Protein AF-A0A819FYV3-F1 (afdb_monomer_lite)

Structure (mmCIF, N/CA/C/O backbone):
data_AF-A0A819FYV3-F1
#
_entry.id   AF-A0A819FYV3-F1
#
loop_
_atom_site.group_PDB
_atom_site.id
_atom_site.type_symbol
_atom_site.label_atom_id
_atom_site.label_alt_id
_atom_site.lab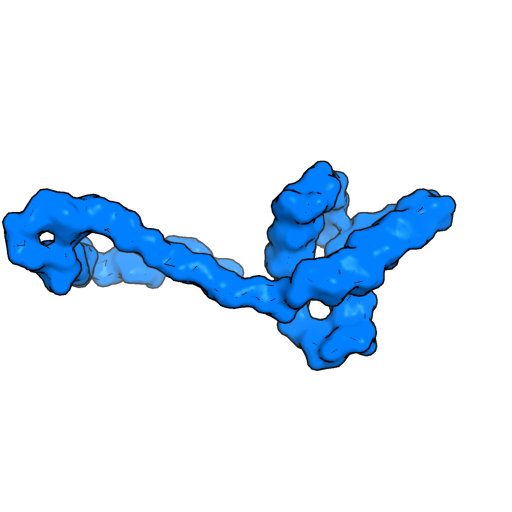el_comp_id
_atom_site.label_asym_id
_atom_site.label_entity_id
_atom_site.label_seq_id
_atom_site.pdbx_PDB_ins_code
_atom_site.Cartn_x
_atom_site.Cartn_y
_atom_site.Cartn_z
_atom_site.occupancy
_atom_site.B_iso_or_equiv
_atom_site.auth_seq_id
_atom_site.auth_comp_id
_atom_site.auth_asym_id
_atom_site.auth_atom_id
_atom_site.pdbx_PDB_model_num
ATOM 1 N N . MET A 1 1 ? 8.493 0.499 13.033 1.00 36.81 1 MET A N 1
ATOM 2 C CA . MET A 1 1 ? 8.774 -0.235 14.292 1.00 36.81 1 MET A CA 1
ATOM 3 C C . MET A 1 1 ? 8.579 0.771 15.420 1.00 36.81 1 MET A C 1
ATOM 5 O O . MET A 1 1 ? 9.082 1.866 15.264 1.00 36.81 1 MET A O 1
ATOM 9 N N . ASN A 1 2 ? 7.780 0.602 16.473 1.00 31.72 2 ASN A N 1
ATOM 10 C CA . ASN A 1 2 ? 7.222 -0.575 17.134 1.00 31.72 2 ASN A CA 1
ATOM 11 C C . ASN A 1 2 ? 5.707 -0.419 17.352 1.00 31.72 2 ASN A C 1
ATOM 13 O O . ASN A 1 2 ? 5.247 0.562 17.931 1.00 31.72 2 ASN A O 1
ATOM 17 N N . LYS A 1 3 ? 4.944 -1.424 16.912 1.00 46.03 3 LYS A N 1
ATOM 18 C CA . LYS A 1 3 ? 3.612 -1.730 17.450 1.00 46.03 3 LYS A CA 1
ATOM 19 C C . LYS A 1 3 ? 3.839 -2.399 18.821 1.00 46.03 3 LYS A C 1
ATOM 21 O O . LYS A 1 3 ? 4.838 -3.092 18.956 1.00 46.03 3 LYS A O 1
ATOM 26 N N . TYR A 1 4 ? 2.940 -2.195 19.789 1.00 44.56 4 TYR A N 1
ATOM 27 C CA . TYR A 1 4 ? 2.910 -2.822 21.135 1.00 44.56 4 TYR A CA 1
ATOM 28 C C . TYR A 1 4 ? 3.597 -2.118 22.321 1.00 44.56 4 TYR A C 1
ATOM 30 O O . TYR A 1 4 ? 4.164 -2.792 23.170 1.00 44.56 4 TYR A O 1
ATOM 38 N N . ASN A 1 5 ? 3.494 -0.790 22.479 1.00 44.34 5 ASN A N 1
ATOM 39 C CA . ASN A 1 5 ? 3.922 -0.184 23.754 1.00 44.34 5 ASN A CA 1
ATOM 40 C C . ASN A 1 5 ? 3.076 1.005 24.245 1.00 44.34 5 ASN A C 1
ATOM 42 O O . ASN A 1 5 ? 3.616 2.055 24.581 1.00 44.34 5 ASN A O 1
ATOM 46 N N . LYS A 1 6 ? 1.737 0.885 24.265 1.00 49.78 6 LYS A N 1
ATOM 47 C CA . LYS A 1 6 ? 0.870 1.962 24.803 1.00 49.78 6 LYS A CA 1
ATOM 48 C C . LYS A 1 6 ? -0.067 1.565 25.949 1.00 49.78 6 LYS A C 1
ATOM 50 O O . LYS A 1 6 ? -0.858 2.392 26.385 1.00 49.78 6 LYS A O 1
ATOM 55 N N . TYR A 1 7 ? 0.061 0.356 26.494 1.00 49.31 7 TYR A N 1
ATOM 56 C CA . TYR A 1 7 ? -0.610 -0.031 27.742 1.00 49.31 7 TYR A CA 1
ATOM 57 C C . TYR A 1 7 ? 0.410 -0.125 28.875 1.00 49.31 7 TYR A C 1
ATOM 59 O O . TYR A 1 7 ? 0.592 -1.161 29.503 1.00 49.31 7 TYR A O 1
ATOM 67 N N . THR A 1 8 ? 1.122 0.970 29.125 1.00 52.34 8 THR A N 1
ATOM 68 C CA . THR A 1 8 ? 1.877 1.110 30.366 1.00 52.34 8 THR A CA 1
ATOM 69 C C . THR A 1 8 ? 0.865 1.266 31.505 1.00 52.34 8 THR A C 1
ATOM 71 O O . THR A 1 8 ? 0.150 2.264 31.567 1.00 52.34 8 THR A O 1
ATOM 74 N N . SER A 1 9 ? 0.810 0.264 32.392 1.00 60.53 9 SER A N 1
ATOM 75 C CA . SER A 1 9 ? -0.004 0.119 33.621 1.00 60.53 9 SER A CA 1
ATOM 76 C C . SER A 1 9 ? -1.509 -0.177 33.445 1.00 60.53 9 SER A C 1
ATOM 78 O O . SER A 1 9 ? -2.276 0.664 32.982 1.00 60.53 9 SER A O 1
ATOM 80 N N . GLY A 1 10 ? -1.957 -1.361 33.898 1.00 70.44 10 GLY A N 1
ATOM 81 C CA . GLY A 1 10 ? -3.364 -1.806 33.856 1.00 70.44 10 GLY A CA 1
ATOM 82 C C . GLY A 1 10 ? -4.354 -0.838 34.520 1.00 70.44 10 GLY A C 1
ATOM 83 O O . GLY A 1 10 ? -5.491 -0.713 34.078 1.00 70.44 10 GLY A O 1
ATOM 84 N N . HIS A 1 11 ? -3.889 -0.045 35.488 1.00 78.25 11 HIS A N 1
ATOM 85 C CA . HIS A 1 11 ? -4.665 1.037 36.092 1.00 78.25 11 HIS A CA 1
ATOM 86 C C . HIS A 1 11 ? -5.142 2.087 35.070 1.00 78.25 11 HIS A C 1
ATOM 88 O O . HIS A 1 11 ? -6.291 2.521 35.117 1.00 78.25 11 HIS A O 1
ATOM 94 N N . LYS A 1 12 ? -4.300 2.472 34.098 1.00 77.69 12 LYS A N 1
ATOM 95 C CA . LYS A 1 12 ? -4.690 3.432 33.050 1.00 77.69 12 LYS A CA 1
ATOM 96 C C . LYS A 1 12 ? -5.719 2.844 32.091 1.00 77.69 12 LYS A C 1
ATOM 98 O O . LYS A 1 12 ? -6.574 3.581 31.613 1.00 77.69 12 LYS A O 1
ATOM 103 N N . LEU A 1 13 ? -5.648 1.538 31.833 1.00 79.19 13 LEU A N 1
ATOM 104 C CA . LEU A 1 13 ? -6.613 0.842 30.985 1.00 79.19 13 LEU A CA 1
ATOM 105 C C . LEU A 1 13 ? -7.994 0.794 31.647 1.00 79.19 13 LEU A C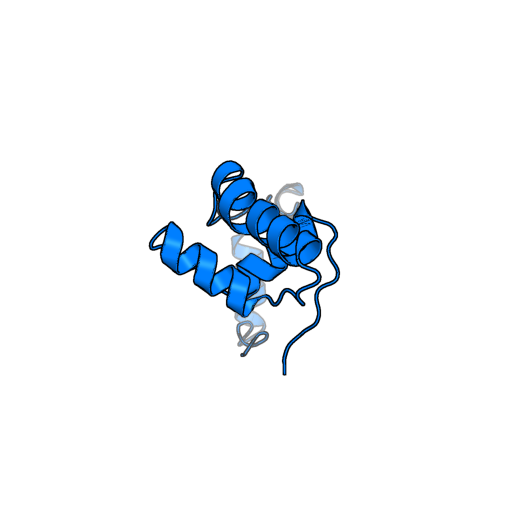 1
ATOM 107 O O . LEU A 1 13 ? -8.973 1.155 31.004 1.00 79.19 13 LEU A O 1
ATOM 111 N N . ILE A 1 14 ? -8.058 0.436 32.934 1.00 83.31 14 ILE A N 1
ATOM 112 C CA . ILE A 1 14 ? -9.312 0.418 33.705 1.00 83.31 14 ILE A CA 1
ATOM 113 C C . ILE A 1 14 ? -9.897 1.829 33.800 1.00 83.31 14 ILE A C 1
ATOM 115 O O . ILE A 1 14 ? -11.077 2.022 33.530 1.00 83.31 14 ILE A O 1
ATOM 119 N N . LYS A 1 15 ? -9.069 2.837 34.106 1.00 83.38 15 LYS A N 1
ATOM 120 C CA . LYS A 1 15 ? -9.510 4.237 34.177 1.00 83.38 15 LYS A CA 1
ATOM 121 C C . LYS A 1 15 ? -10.032 4.752 32.832 1.00 83.38 15 LYS A C 1
ATOM 123 O O . LYS A 1 15 ? -11.043 5.444 32.797 1.00 83.38 15 LYS A O 1
ATOM 128 N N . TYR A 1 16 ? -9.360 4.410 31.733 1.00 81.62 16 TYR A N 1
ATOM 129 C CA . TYR A 1 16 ? -9.812 4.753 30.386 1.00 81.62 16 TYR A CA 1
ATOM 130 C C . TYR A 1 16 ? -11.138 4.068 30.050 1.00 81.62 16 TYR A C 1
ATOM 132 O O . TYR A 1 16 ? -12.065 4.743 29.620 1.00 81.62 16 TYR A O 1
ATOM 140 N N . TRP A 1 17 ? -11.255 2.764 30.299 1.00 83.06 17 TRP A N 1
ATOM 141 C CA . TRP A 1 17 ? -12.490 2.018 30.064 1.00 83.06 17 TRP A CA 1
ATOM 142 C C . TRP A 1 17 ? -13.660 2.592 30.875 1.00 83.06 17 TRP A C 1
ATOM 144 O O . TRP A 1 17 ? -14.687 2.930 30.299 1.00 83.06 17 TRP A O 1
ATOM 154 N N . TYR A 1 18 ? -13.458 2.829 32.175 1.00 84.69 18 TYR A N 1
ATOM 155 C CA . TYR A 1 18 ? -14.472 3.420 33.051 1.00 84.69 18 TYR A CA 1
ATOM 156 C C . TYR A 1 18 ? -14.886 4.825 32.595 1.00 84.69 18 TYR A C 1
ATOM 158 O O . TYR A 1 18 ? -16.056 5.169 32.651 1.00 84.69 18 TYR A O 1
ATOM 166 N N . SER A 1 19 ? -13.952 5.633 32.078 1.00 83.44 19 SER A N 1
ATOM 167 C CA . SER A 1 19 ? -14.272 6.970 31.548 1.00 83.44 19 SER A CA 1
ATOM 168 C C . SER A 1 19 ? -15.156 6.961 30.297 1.00 83.44 19 SER A C 1
ATOM 170 O O . SER A 1 19 ? -15.704 7.999 29.940 1.00 83.44 19 SER A O 1
ATOM 172 N N . GLN A 1 20 ? -15.239 5.831 29.591 1.00 79.81 20 GLN A N 1
ATOM 173 C CA . GLN A 1 20 ? -16.093 5.667 28.414 1.00 79.81 20 GLN A CA 1
ATOM 174 C C . GLN A 1 20 ? -17.449 5.037 28.757 1.00 79.81 20 GLN A C 1
ATOM 176 O O . GLN A 1 20 ? -18.309 4.997 27.883 1.00 79.81 20 GLN A O 1
ATOM 181 N N . TRP A 1 21 ? -17.629 4.546 29.988 1.00 84.38 21 TRP A N 1
ATOM 182 C CA . TRP A 1 21 ? -18.843 3.876 30.439 1.00 84.38 21 TRP A CA 1
ATOM 183 C C . TRP A 1 21 ? -19.806 4.881 31.077 1.00 84.38 21 TRP A C 1
ATOM 185 O O . TRP A 1 21 ? -19.476 5.512 32.079 1.00 84.38 21 TRP A O 1
ATOM 195 N N . ASP A 1 22 ? -21.002 5.015 30.509 1.00 84.94 22 ASP A N 1
ATOM 196 C CA . ASP A 1 22 ? -22.071 5.891 31.018 1.00 84.94 22 ASP A CA 1
ATOM 197 C C . ASP A 1 22 ? -23.156 5.149 31.823 1.00 84.94 22 ASP A C 1
ATOM 199 O O . ASP A 1 22 ? -24.176 5.734 32.179 1.00 84.94 22 ASP A O 1
ATOM 203 N N . GLY A 1 23 ? -22.940 3.866 32.133 1.00 83.12 23 GLY A N 1
ATOM 204 C CA . GLY A 1 23 ? -23.899 3.033 32.865 1.00 83.12 23 GLY A CA 1
ATOM 205 C C . GLY A 1 23 ? -24.929 2.315 31.987 1.00 83.12 23 GLY A C 1
ATOM 206 O O . GLY A 1 23 ? -25.697 1.511 32.513 1.00 83.12 23 GLY A O 1
ATOM 207 N N . THR A 1 24 ? -24.937 2.541 30.671 1.00 85.44 24 THR A N 1
ATOM 208 C CA . THR A 1 24 ? -25.847 1.862 29.733 1.00 85.44 24 THR A CA 1
ATOM 209 C C . THR A 1 24 ? -25.195 0.649 29.062 1.00 85.44 24 THR A C 1
ATOM 211 O O . THR A 1 24 ? -23.970 0.517 29.017 1.00 85.44 24 THR A O 1
ATOM 214 N N . VAL A 1 25 ? -26.019 -0.258 28.525 1.00 81.12 25 VAL A N 1
ATOM 215 C CA . VAL A 1 25 ? -25.543 -1.387 27.700 1.00 81.12 25 VAL A CA 1
ATOM 216 C C . VAL A 1 25 ? -24.947 -0.881 26.381 1.00 81.12 25 VAL A C 1
ATOM 218 O O . VAL A 1 25 ? -23.968 -1.439 25.900 1.00 81.12 25 VAL A O 1
ATOM 221 N N . GLU A 1 26 ? -25.465 0.228 25.854 1.00 76.50 26 GLU A N 1
ATOM 222 C CA . GLU A 1 26 ? -25.019 0.879 24.613 1.00 76.50 26 GLU A CA 1
ATOM 223 C C . GLU A 1 26 ? -23.565 1.377 24.708 1.00 76.50 26 GLU A C 1
ATOM 225 O O . GLU A 1 26 ? -22.832 1.382 23.722 1.00 76.50 26 GLU A O 1
ATOM 230 N N . SER A 1 27 ? -23.091 1.728 25.909 1.00 74.75 27 SER A N 1
ATOM 231 C CA . SER A 1 27 ? -21.676 2.048 26.158 1.00 74.75 27 SER A CA 1
ATOM 232 C C . SER A 1 27 ? -20.709 0.891 25.893 1.00 74.75 27 SER A C 1
ATOM 234 O O . SER A 1 27 ? -19.508 1.119 25.719 1.00 74.75 27 SER A O 1
ATOM 236 N N . LEU A 1 28 ? -21.200 -0.350 25.905 1.00 77.88 28 LEU A N 1
ATOM 237 C CA . LEU A 1 28 ? -20.400 -1.533 25.589 1.00 77.88 28 LEU A CA 1
ATOM 238 C C . LEU A 1 28 ? -20.269 -1.741 24.079 1.00 77.88 28 LEU A C 1
ATOM 240 O O . LEU A 1 28 ? -19.379 -2.484 23.652 1.00 77.88 28 LEU A O 1
ATOM 244 N N . ASP A 1 29 ? -21.100 -1.071 23.275 1.00 79.62 29 ASP A N 1
ATOM 245 C CA . ASP A 1 29 ? -21.030 -1.196 21.833 1.00 79.62 29 ASP A CA 1
ATOM 246 C C . ASP A 1 29 ? -19.791 -0.472 21.293 1.00 79.62 29 ASP A C 1
ATOM 248 O O . ASP A 1 29 ? -19.536 0.706 21.588 1.00 79.62 29 ASP A O 1
ATOM 252 N N . PRO A 1 30 ? -18.974 -1.156 20.474 1.00 67.94 30 PRO A N 1
ATOM 253 C CA . PRO A 1 30 ? -17.810 -0.542 19.873 1.00 67.94 30 PRO A CA 1
ATOM 254 C C . PRO A 1 30 ? -18.256 0.589 18.945 1.00 67.94 30 PRO A C 1
ATOM 256 O O . PRO A 1 30 ? -18.736 0.357 17.835 1.00 67.94 30 PRO A O 1
ATOM 259 N N . LYS A 1 31 ? -18.043 1.836 19.386 1.00 65.31 31 LYS A N 1
ATOM 260 C CA . LYS A 1 31 ? -18.286 3.019 18.555 1.00 65.31 31 LYS A CA 1
ATOM 261 C C . LYS A 1 31 ? -17.532 2.870 17.231 1.00 65.31 31 LYS A C 1
ATOM 263 O O . LYS A 1 31 ? -16.336 2.541 17.254 1.00 65.31 31 LYS A O 1
ATOM 268 N N . PRO A 1 32 ? -18.179 3.132 16.083 1.00 59.84 32 PRO A N 1
ATOM 269 C CA . PRO A 1 32 ? -17.515 3.064 14.796 1.00 59.84 32 PRO A CA 1
ATOM 270 C C . PRO A 1 32 ? -16.359 4.061 14.805 1.00 59.84 32 PRO A C 1
ATOM 272 O O . PRO A 1 32 ? -16.542 5.277 14.844 1.00 59.84 32 PRO A O 1
ATOM 275 N N . LYS A 1 33 ? -15.131 3.540 14.811 1.00 62.22 33 LYS A N 1
ATOM 276 C CA . LYS A 1 33 ? -13.944 4.364 14.612 1.00 62.22 33 LYS A CA 1
ATOM 277 C C . LYS A 1 33 ? -14.013 4.845 13.171 1.00 62.22 33 LYS A C 1
ATOM 279 O O . LYS A 1 33 ? -13.811 4.046 12.259 1.00 62.22 33 LYS A O 1
ATOM 284 N N . GLY A 1 34 ? -14.347 6.121 12.979 1.00 53.44 34 GLY A N 1
ATOM 285 C CA . GLY A 1 34 ? -14.362 6.741 11.659 1.00 53.44 34 GLY A CA 1
ATOM 286 C C . GLY A 1 34 ? -13.068 6.397 10.928 1.00 53.44 34 GLY A C 1
ATOM 287 O O . GLY A 1 34 ? -11.973 6.573 11.469 1.00 53.44 34 GLY A O 1
ATOM 288 N N . CYS A 1 35 ? -13.191 5.816 9.735 1.00 57.25 35 CYS A N 1
ATOM 289 C CA . CYS A 1 35 ? -12.021 5.532 8.924 1.00 57.25 35 CYS A CA 1
ATOM 290 C C . CYS A 1 35 ? -11.343 6.864 8.587 1.00 57.25 35 CYS A C 1
ATOM 292 O O . CYS A 1 35 ? -12.025 7.779 8.120 1.00 57.25 35 CYS A O 1
ATOM 294 N N . PRO A 1 36 ? -10.024 6.997 8.820 1.00 62.78 36 PRO A N 1
ATOM 295 C CA . PRO A 1 36 ? -9.296 8.169 8.370 1.00 62.78 36 PRO A CA 1
ATOM 296 C C . PRO A 1 36 ? -9.553 8.384 6.874 1.00 62.78 36 PRO A C 1
ATOM 298 O O . PRO A 1 36 ? -9.590 7.393 6.130 1.00 62.78 36 PRO A O 1
ATOM 301 N N . PRO A 1 37 ? -9.723 9.638 6.420 1.00 68.00 37 PRO A N 1
ATOM 302 C CA . PRO A 1 37 ? -9.893 9.917 5.004 1.00 68.00 37 PRO A CA 1
ATOM 303 C C . PRO A 1 37 ? -8.709 9.338 4.222 1.00 68.00 37 PRO A C 1
ATOM 305 O O . PRO A 1 37 ? -7.559 9.381 4.675 1.00 68.00 37 PRO A O 1
ATOM 308 N N . ARG A 1 38 ? -8.996 8.742 3.060 1.00 76.38 38 ARG A N 1
ATOM 309 C CA . ARG A 1 38 ? -7.958 8.176 2.191 1.00 76.38 38 ARG A CA 1
ATOM 310 C C . ARG A 1 38 ? -6.981 9.282 1.780 1.00 76.38 38 ARG A C 1
ATOM 312 O O . ARG A 1 38 ? -7.387 10.398 1.483 1.00 76.38 38 ARG A O 1
ATOM 319 N N . THR A 1 39 ? -5.690 8.955 1.749 1.00 83.56 39 THR A N 1
ATOM 320 C CA . THR A 1 39 ? -4.635 9.871 1.289 1.00 83.56 39 THR A CA 1
ATOM 321 C C . THR A 1 39 ? -4.750 10.163 -0.208 1.00 83.56 39 THR A C 1
ATOM 323 O O . THR A 1 39 ? -4.414 11.261 -0.643 1.00 83.56 39 THR A O 1
ATOM 326 N N . LEU A 1 40 ? -5.230 9.185 -0.980 1.00 83.56 40 LEU A N 1
ATOM 327 C CA . LEU A 1 40 ? -5.540 9.326 -2.398 1.00 83.56 40 LEU A CA 1
ATOM 328 C C . LEU A 1 40 ? -7.049 9.234 -2.610 1.00 83.56 40 LEU A C 1
ATOM 330 O O . LEU A 1 40 ? -7.721 8.384 -2.018 1.00 83.56 40 LEU A O 1
ATOM 334 N N . THR A 1 41 ? -7.569 10.092 -3.476 1.00 86.19 41 THR A N 1
ATOM 335 C CA . THR A 1 41 ? -8.920 9.944 -4.023 1.00 86.19 41 THR A CA 1
ATOM 336 C C . THR A 1 41 ? -8.989 8.712 -4.928 1.00 86.19 41 THR A C 1
ATOM 338 O O . THR A 1 41 ? -7.972 8.217 -5.415 1.00 86.19 41 THR A O 1
ATOM 341 N N . THR A 1 42 ? -10.196 8.213 -5.192 1.00 83.25 42 THR A N 1
ATOM 342 C CA . THR A 1 42 ? -10.399 7.059 -6.083 1.00 83.25 42 THR A CA 1
ATOM 343 C C . THR A 1 42 ? -9.844 7.306 -7.490 1.00 83.25 42 THR A C 1
ATOM 345 O O . THR A 1 42 ? -9.233 6.411 -8.067 1.00 83.25 42 THR A O 1
ATOM 348 N N . ASN A 1 43 ? -9.983 8.528 -8.019 1.00 85.06 43 ASN A N 1
ATOM 349 C CA . ASN A 1 43 ? -9.453 8.887 -9.339 1.00 85.06 43 ASN A CA 1
ATOM 350 C C . ASN A 1 43 ? -7.922 8.915 -9.357 1.00 85.06 43 ASN A C 1
ATOM 352 O O . ASN A 1 43 ? -7.312 8.404 -10.291 1.00 85.06 43 ASN A O 1
ATOM 356 N N . GLU A 1 44 ? -7.294 9.463 -8.313 1.00 87.94 44 GLU A N 1
ATOM 357 C CA . GLU A 1 44 ? -5.832 9.464 -8.189 1.00 87.94 44 GLU A CA 1
ATOM 358 C C . GLU A 1 44 ? -5.277 8.043 -8.062 1.00 87.94 44 GLU A C 1
ATOM 360 O O . GLU A 1 44 ? -4.262 7.713 -8.670 1.00 87.94 44 GLU A O 1
ATOM 365 N N . LEU A 1 45 ? -5.956 7.184 -7.301 1.00 87.00 45 LEU A N 1
ATOM 366 C CA . LEU A 1 45 ? -5.596 5.775 -7.185 1.00 87.00 45 LEU A CA 1
ATOM 367 C C . LEU A 1 45 ? -5.714 5.076 -8.542 1.00 87.00 45 LEU A C 1
ATOM 369 O O . LEU A 1 45 ? -4.798 4.368 -8.949 1.00 87.00 45 LEU A O 1
ATOM 373 N N . LYS A 1 46 ? -6.800 5.309 -9.280 1.00 85.31 46 LYS A N 1
ATOM 374 C CA . LYS A 1 46 ? -6.984 4.709 -10.601 1.00 85.31 46 LYS A CA 1
ATOM 375 C C . LYS A 1 46 ? -5.888 5.140 -11.583 1.00 85.31 46 LYS A C 1
ATOM 377 O O . LYS A 1 46 ? -5.214 4.289 -12.147 1.00 85.31 46 LYS A O 1
ATOM 382 N N . HIS A 1 47 ? -5.640 6.437 -11.718 1.00 86.81 47 HIS A N 1
ATOM 383 C CA . HIS A 1 47 ? -4.703 6.928 -12.729 1.00 86.81 47 HIS A CA 1
ATOM 384 C C . HIS A 1 47 ? -3.230 6.733 -12.377 1.00 86.81 47 HIS A C 1
ATOM 386 O O . HIS A 1 47 ? -2.430 6.371 -13.233 1.00 86.81 47 HIS A O 1
ATOM 392 N N . TYR A 1 48 ? -2.841 6.956 -11.123 1.00 87.50 48 TYR A N 1
ATOM 393 C CA . TYR A 1 48 ? -1.420 6.950 -10.758 1.00 87.50 48 TYR A CA 1
ATOM 394 C C . TYR A 1 48 ? -0.950 5.632 -10.149 1.00 87.50 48 TYR A C 1
ATOM 396 O O . TYR A 1 48 ? 0.257 5.390 -10.080 1.00 87.50 48 TYR A O 1
ATOM 404 N N . VAL A 1 49 ? -1.887 4.781 -9.718 1.00 86.56 49 VAL A N 1
ATOM 405 C CA . VAL A 1 49 ? -1.595 3.408 -9.305 1.00 86.56 49 VAL A CA 1
ATOM 406 C C . VAL A 1 49 ? -2.040 2.452 -10.404 1.00 86.56 49 VAL A C 1
ATOM 408 O O . VAL A 1 49 ? -1.179 1.950 -11.109 1.00 86.56 49 VAL A O 1
ATOM 411 N N . LEU A 1 50 ? -3.340 2.221 -10.606 1.00 86.12 50 LEU A N 1
ATOM 412 C CA . LEU A 1 50 ? -3.815 1.139 -11.485 1.00 86.12 50 LEU A CA 1
ATOM 413 C C . LEU A 1 50 ? -3.309 1.238 -12.928 1.00 86.12 50 LEU A C 1
ATOM 415 O O . LEU A 1 50 ? -2.763 0.259 -13.435 1.00 86.12 50 LEU A O 1
ATOM 419 N N . ASP A 1 51 ? -3.437 2.398 -13.570 1.00 87.94 51 ASP A N 1
ATOM 420 C CA . ASP A 1 51 ? -3.033 2.548 -14.975 1.00 87.94 51 ASP A CA 1
ATOM 421 C C . ASP A 1 51 ? -1.518 2.346 -15.146 1.00 87.94 51 ASP A C 1
ATOM 423 O O . ASP A 1 51 ? -1.080 1.662 -16.069 1.00 87.94 51 ASP A O 1
ATOM 427 N N . PHE A 1 52 ? -0.711 2.847 -14.203 1.00 87.50 52 PHE A N 1
ATOM 428 C CA . PHE A 1 52 ? 0.738 2.626 -14.196 1.00 87.50 52 PHE A CA 1
ATOM 429 C C . PHE A 1 52 ? 1.095 1.141 -14.051 1.00 87.50 52 PHE A C 1
ATOM 431 O O . PHE A 1 52 ? 2.019 0.645 -14.694 1.00 87.50 52 PHE A O 1
ATOM 438 N N . VAL A 1 53 ? 0.363 0.415 -13.207 1.00 84.50 53 VAL A N 1
ATOM 439 C CA . VAL A 1 53 ? 0.568 -1.024 -13.015 1.00 84.50 53 VAL A CA 1
ATOM 440 C C . VAL A 1 53 ? 0.211 -1.804 -14.273 1.00 84.50 53 VAL A C 1
ATOM 442 O O . VAL A 1 53 ? 0.980 -2.674 -14.675 1.00 84.50 53 VAL A O 1
ATOM 445 N N . ASN A 1 54 ? -0.921 -1.483 -14.894 1.00 85.69 54 ASN A N 1
ATOM 446 C CA . ASN A 1 54 ? -1.358 -2.129 -16.126 1.00 85.69 54 ASN A CA 1
ATOM 447 C C . ASN A 1 54 ? -0.348 -1.893 -17.250 1.00 85.69 54 ASN A C 1
ATOM 449 O O . ASN A 1 54 ? 0.125 -2.860 -17.830 1.00 85.69 54 ASN A O 1
ATOM 453 N N . MET A 1 55 ? 0.094 -0.648 -17.445 1.00 87.19 55 MET A N 1
ATOM 454 C CA . MET A 1 55 ? 1.134 -0.302 -18.420 1.00 87.19 55 MET A CA 1
ATOM 455 C C . MET A 1 55 ? 2.409 -1.134 -18.223 1.00 87.19 55 MET A C 1
ATOM 457 O O . MET 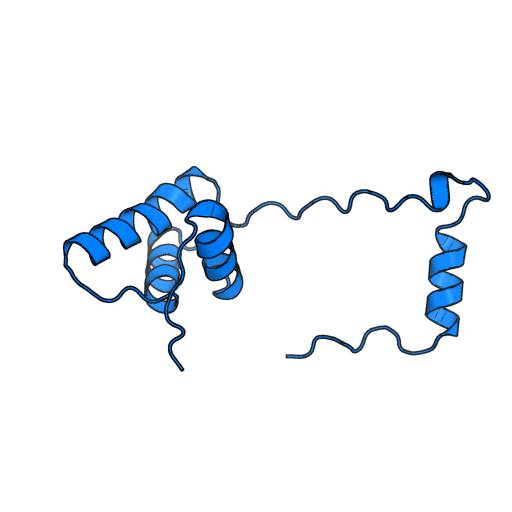A 1 55 ? 2.969 -1.674 -19.171 1.00 87.19 55 MET A O 1
ATOM 461 N N . MET A 1 56 ? 2.872 -1.277 -16.981 1.00 84.31 56 MET A N 1
ATOM 462 C CA . MET A 1 56 ? 4.075 -2.058 -16.696 1.00 84.31 56 MET A CA 1
ATOM 463 C C . MET A 1 56 ? 3.875 -3.565 -16.922 1.00 84.31 56 MET A C 1
ATOM 465 O O . MET A 1 56 ? 4.799 -4.236 -17.387 1.00 84.31 56 MET A O 1
ATOM 469 N N . ASN A 1 57 ? 2.689 -4.095 -16.614 1.00 82.12 57 ASN A N 1
ATOM 470 C CA . ASN A 1 57 ? 2.335 -5.484 -16.906 1.00 82.12 57 ASN A CA 1
ATOM 471 C C . ASN A 1 57 ? 2.260 -5.740 -18.418 1.00 82.12 57 ASN A C 1
ATOM 473 O O . ASN A 1 57 ? 2.767 -6.764 -18.872 1.00 82.12 57 ASN A O 1
ATOM 477 N N . ASP A 1 58 ? 1.693 -4.804 -19.183 1.00 85.19 58 ASP A N 1
ATOM 478 C CA . ASP A 1 58 ? 1.612 -4.865 -20.647 1.00 85.19 58 ASP A CA 1
ATOM 479 C C . ASP A 1 58 ? 3.012 -4.875 -21.283 1.00 85.19 58 ASP A C 1
ATOM 481 O O . ASP A 1 58 ? 3.257 -5.557 -22.277 1.00 85.19 58 ASP A O 1
ATOM 485 N N . GLU A 1 59 ? 3.970 -4.183 -20.665 1.00 88.56 59 GLU A N 1
ATOM 486 C CA . GLU A 1 59 ? 5.383 -4.194 -21.056 1.00 88.56 59 GLU A CA 1
ATOM 487 C C . GLU A 1 59 ? 6.172 -5.413 -20.531 1.00 88.56 59 GLU A C 1
ATOM 489 O O . GLU A 1 59 ? 7.396 -5.464 -20.680 1.00 88.56 59 GLU A O 1
ATOM 494 N N . PHE A 1 60 ? 5.512 -6.391 -19.899 1.00 84.19 60 PHE A N 1
ATOM 495 C CA . PHE A 1 60 ? 6.133 -7.552 -19.238 1.00 84.19 60 PHE A CA 1
ATOM 496 C C . PHE A 1 60 ? 7.198 -7.179 -18.193 1.00 84.19 60 PHE A C 1
ATOM 498 O O . PHE A 1 60 ? 8.113 -7.958 -17.899 1.00 84.19 60 PHE A O 1
ATOM 505 N N . LYS A 1 61 ? 7.098 -5.986 -17.600 1.00 82.62 61 LYS A N 1
ATOM 506 C CA . LYS A 1 61 ? 8.045 -5.506 -16.595 1.00 82.62 61 LYS A CA 1
ATOM 507 C C . LYS A 1 61 ? 7.559 -5.853 -15.188 1.00 82.62 61 LYS A C 1
ATOM 509 O O . LYS A 1 61 ? 6.390 -5.659 -14.861 1.00 82.62 61 LYS A O 1
ATOM 514 N N . PRO A 1 62 ? 8.454 -6.311 -14.296 1.00 79.81 62 PRO A N 1
ATOM 515 C CA . PRO A 1 62 ? 8.086 -6.566 -12.914 1.00 79.81 62 PRO A CA 1
ATOM 516 C C . PRO A 1 62 ? 7.755 -5.250 -12.210 1.00 79.81 62 PRO A C 1
ATOM 518 O O . PRO A 1 62 ? 8.591 -4.350 -12.105 1.00 79.81 62 PRO A O 1
ATOM 521 N N . VAL A 1 63 ? 6.539 -5.153 -11.680 1.00 78.81 63 VAL A N 1
ATOM 522 C CA . VAL A 1 63 ? 6.090 -3.960 -10.967 1.00 78.81 63 VAL A CA 1
ATOM 523 C C . VAL A 1 63 ? 6.384 -4.114 -9.476 1.00 78.81 63 VAL A C 1
ATOM 525 O O . VAL A 1 63 ? 6.087 -5.141 -8.864 1.00 78.81 63 VAL A O 1
ATOM 528 N N . ASN A 1 64 ? 6.983 -3.088 -8.867 1.00 85.69 64 ASN A N 1
ATOM 529 C CA . ASN A 1 64 ? 7.280 -3.079 -7.438 1.00 85.69 64 ASN A CA 1
ATOM 530 C C . ASN A 1 64 ? 6.691 -1.858 -6.729 1.00 85.69 64 ASN A C 1
ATOM 532 O O . ASN A 1 64 ? 6.533 -0.789 -7.315 1.00 85.69 64 ASN A O 1
ATOM 536 N N . TYR A 1 65 ? 6.389 -2.009 -5.436 1.00 84.50 65 TYR A N 1
ATOM 537 C CA . TYR A 1 65 ? 5.708 -0.963 -4.669 1.00 84.50 65 TYR A CA 1
ATOM 538 C C . TYR A 1 65 ? 6.488 0.349 -4.574 1.00 84.50 65 TYR A C 1
ATOM 540 O O . TYR A 1 65 ? 5.877 1.409 -4.467 1.00 84.50 65 TYR A O 1
ATOM 548 N N . ARG A 1 66 ? 7.824 0.291 -4.599 1.00 88.94 66 ARG A N 1
ATOM 549 C CA . ARG A 1 66 ? 8.656 1.494 -4.526 1.00 88.94 66 ARG A CA 1
ATOM 550 C C . ARG A 1 66 ? 8.570 2.291 -5.828 1.00 88.94 66 ARG A C 1
ATOM 552 O O . ARG A 1 66 ? 8.461 3.505 -5.760 1.00 88.94 66 ARG A O 1
ATOM 559 N N . MET A 1 67 ? 8.520 1.629 -6.982 1.00 88.94 67 MET A N 1
ATOM 560 C CA . MET A 1 67 ? 8.292 2.280 -8.275 1.00 88.94 67 MET A CA 1
ATOM 561 C C . MET A 1 67 ? 6.929 2.960 -8.331 1.00 88.94 67 MET A C 1
ATOM 563 O O . MET A 1 67 ? 6.847 4.121 -8.716 1.00 88.94 67 MET A O 1
ATOM 567 N N . VAL A 1 68 ? 5.876 2.269 -7.887 1.00 88.88 68 VAL A N 1
ATOM 568 C CA . VAL A 1 68 ? 4.528 2.854 -7.812 1.00 88.88 68 VAL A CA 1
ATOM 569 C C . VAL A 1 68 ? 4.518 4.061 -6.871 1.00 88.88 68 VAL A C 1
ATOM 571 O O . VAL A 1 68 ? 3.971 5.103 -7.216 1.00 88.88 68 VAL A O 1
ATOM 574 N N . GLN A 1 69 ? 5.164 3.959 -5.704 1.00 91.81 69 GLN A N 1
ATOM 575 C CA . GLN A 1 69 ? 5.293 5.081 -4.772 1.00 91.81 69 GLN A CA 1
ATOM 576 C C . GLN A 1 69 ? 5.993 6.276 -5.430 1.00 91.81 69 GLN A C 1
ATOM 578 O O . GLN A 1 69 ? 5.482 7.389 -5.349 1.00 91.81 69 GLN A O 1
ATOM 583 N N . THR A 1 70 ? 7.124 6.056 -6.102 1.00 90.94 70 THR A N 1
ATOM 584 C CA . THR A 1 70 ? 7.853 7.118 -6.805 1.00 90.94 70 THR A CA 1
ATOM 585 C C . THR A 1 70 ? 7.005 7.749 -7.908 1.00 90.94 70 THR A C 1
ATOM 587 O O . THR A 1 70 ? 7.003 8.970 -8.023 1.00 90.94 70 THR A O 1
ATOM 590 N N . ASN A 1 71 ? 6.236 6.961 -8.667 1.00 90.50 71 ASN A N 1
ATOM 591 C CA . ASN A 1 71 ? 5.322 7.482 -9.688 1.00 90.50 71 ASN A CA 1
ATOM 592 C C . ASN A 1 71 ? 4.236 8.389 -9.086 1.00 90.50 71 ASN A C 1
ATOM 594 O O . ASN A 1 71 ? 3.982 9.484 -9.587 1.00 90.50 71 ASN A O 1
ATOM 598 N N . VAL A 1 72 ? 3.626 7.954 -7.981 1.00 90.75 72 VAL A N 1
ATOM 599 C CA . VAL A 1 72 ? 2.601 8.720 -7.257 1.00 90.75 72 VAL A CA 1
ATOM 600 C C . VAL A 1 72 ? 3.185 10.012 -6.681 1.00 90.75 72 VA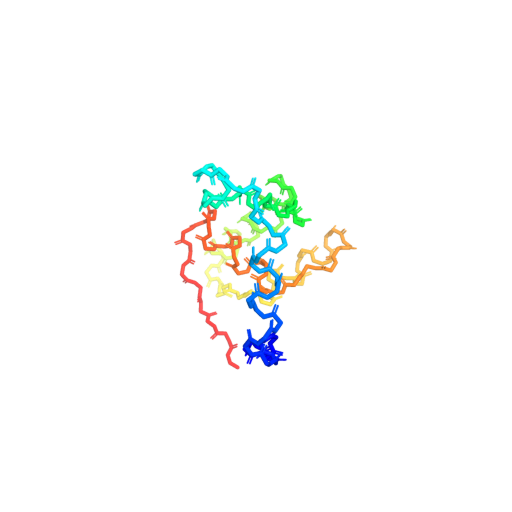L A C 1
ATOM 602 O O . VAL A 1 72 ? 2.588 11.076 -6.837 1.00 90.75 72 VAL A O 1
ATOM 605 N N . GLU A 1 73 ? 4.356 9.941 -6.046 1.00 92.38 73 GLU A N 1
ATOM 606 C CA . GLU A 1 73 ? 5.037 11.108 -5.473 1.00 92.38 73 GLU A CA 1
ATOM 607 C C . GLU A 1 73 ? 5.440 12.114 -6.559 1.00 92.38 73 GLU A C 1
ATOM 609 O O . GLU A 1 73 ? 5.209 13.311 -6.387 1.00 92.38 73 GLU A O 1
ATOM 614 N N . ALA A 1 74 ? 5.963 11.637 -7.693 1.00 90.31 74 ALA A N 1
ATOM 615 C CA . ALA A 1 74 ? 6.345 12.475 -8.827 1.00 90.31 74 ALA A CA 1
ATOM 616 C C . ALA A 1 74 ? 5.138 13.140 -9.504 1.00 90.31 74 ALA A C 1
ATOM 618 O O . ALA A 1 74 ? 5.213 14.305 -9.883 1.00 90.31 74 ALA A O 1
ATOM 619 N N . SER A 1 75 ? 4.020 12.421 -9.634 1.00 89.69 75 SER A N 1
ATOM 620 C CA . SER A 1 75 ? 2.850 12.915 -10.369 1.00 89.69 75 SER A CA 1
ATOM 621 C C . SER A 1 75 ? 1.960 13.842 -9.545 1.00 89.69 75 SER A C 1
ATOM 623 O O . SER A 1 75 ? 1.399 14.795 -10.076 1.00 89.69 75 SER A O 1
ATOM 625 N N . LEU A 1 76 ? 1.803 13.560 -8.248 1.00 88.00 76 LEU A N 1
ATOM 626 C CA . LEU A 1 76 ? 0.865 14.278 -7.378 1.00 88.00 76 LEU A CA 1
ATOM 627 C C . LEU A 1 76 ? 1.542 15.259 -6.422 1.00 88.00 76 LEU A C 1
ATOM 629 O O . LEU A 1 76 ? 0.842 15.972 -5.704 1.00 88.00 76 LEU A O 1
ATOM 633 N N . ASN A 1 77 ? 2.878 15.272 -6.355 1.00 88.88 77 ASN A N 1
ATOM 634 C CA . ASN A 1 77 ? 3.644 16.012 -5.347 1.00 88.88 77 ASN A CA 1
ATOM 635 C C . ASN A 1 77 ? 3.154 15.734 -3.905 1.00 88.88 77 ASN A C 1
ATOM 637 O O . ASN A 1 77 ? 3.188 16.590 -3.019 1.00 88.88 77 ASN A O 1
ATOM 641 N N . LYS A 1 78 ? 2.642 14.519 -3.671 1.00 85.50 78 LYS A N 1
ATOM 642 C CA . LYS A 1 78 ? 2.106 14.053 -2.388 1.00 85.50 78 LYS A CA 1
ATOM 643 C C . LYS A 1 78 ? 2.981 12.931 -1.869 1.00 85.50 78 LYS A C 1
ATOM 645 O O . LYS A 1 78 ? 3.137 11.913 -2.534 1.00 85.50 78 LYS A O 1
ATOM 650 N N . LYS A 1 79 ? 3.479 13.074 -0.641 1.00 88.00 79 LYS A N 1
ATOM 651 C CA . LYS A 1 79 ? 4.228 12.010 0.028 1.00 88.00 79 LYS A CA 1
ATOM 652 C C . LYS A 1 79 ? 3.269 10.959 0.577 1.00 88.00 79 LYS A C 1
ATOM 654 O O . LYS A 1 79 ? 2.641 11.168 1.616 1.00 88.00 79 LYS A O 1
ATOM 659 N N . VAL A 1 80 ? 3.160 9.828 -0.113 1.00 88.56 80 VAL A N 1
ATOM 660 C CA . VAL A 1 80 ? 2.292 8.719 0.300 1.00 88.56 80 VAL A CA 1
ATOM 661 C C . VAL A 1 80 ? 3.147 7.610 0.912 1.00 88.56 80 VAL A C 1
ATOM 663 O O . VAL A 1 80 ? 4.059 7.113 0.255 1.00 88.56 80 VAL A O 1
ATOM 666 N N . PRO A 1 81 ? 2.873 7.170 2.155 1.00 89.81 81 PRO A N 1
ATOM 667 C CA . PRO A 1 81 ? 3.613 6.066 2.749 1.00 89.81 81 PRO A CA 1
ATOM 668 C C . PRO A 1 81 ? 3.504 4.790 1.909 1.00 89.81 81 PRO A C 1
ATOM 670 O O . PRO A 1 81 ? 2.411 4.409 1.488 1.00 89.81 81 PRO A O 1
ATOM 673 N N . LEU A 1 82 ? 4.613 4.061 1.764 1.00 88.94 82 LEU A N 1
ATOM 674 C CA . LEU A 1 82 ? 4.653 2.776 1.056 1.00 88.94 82 LEU A CA 1
ATOM 675 C C . LEU A 1 82 ? 3.583 1.790 1.556 1.00 88.94 82 LEU A C 1
ATOM 677 O O . LEU A 1 82 ? 2.934 1.115 0.764 1.00 88.94 82 LEU A O 1
ATOM 681 N N . SER A 1 83 ? 3.344 1.748 2.871 1.00 86.44 83 SER A N 1
ATOM 682 C CA . SER A 1 83 ? 2.305 0.905 3.478 1.00 86.44 83 SER A CA 1
ATOM 683 C C . SER A 1 83 ? 0.891 1.252 3.005 1.00 86.44 83 SER A C 1
ATOM 685 O O . SER A 1 83 ? 0.029 0.380 2.954 1.00 86.44 83 SER A O 1
ATOM 687 N N . THR A 1 84 ? 0.643 2.519 2.672 1.00 88.31 84 THR A N 1
ATOM 688 C CA . THR A 1 84 ? -0.646 2.991 2.158 1.00 88.31 84 THR A CA 1
ATOM 689 C C . THR A 1 84 ? -0.836 2.545 0.711 1.00 88.31 84 THR A C 1
ATOM 691 O O . THR A 1 84 ? -1.889 2.010 0.385 1.00 88.31 84 THR A O 1
ATOM 694 N N . ILE A 1 85 ? 0.202 2.657 -0.125 1.00 86.75 85 ILE A N 1
ATOM 695 C CA . ILE A 1 85 ? 0.189 2.126 -1.499 1.00 86.75 85 ILE A CA 1
ATOM 696 C C . ILE A 1 85 ? -0.024 0.605 -1.499 1.00 86.75 85 ILE A C 1
ATOM 698 O O . ILE A 1 85 ? -0.834 0.093 -2.264 1.00 86.75 85 ILE A O 1
ATOM 702 N N . GLN A 1 86 ? 0.640 -0.120 -0.594 1.00 84.62 86 GLN A N 1
ATOM 703 C CA . GLN A 1 86 ? 0.447 -1.565 -0.424 1.00 84.62 86 GLN A CA 1
ATOM 704 C C . GLN A 1 86 ? -0.985 -1.921 -0.037 1.00 84.62 86 GLN A C 1
ATOM 706 O O . GLN A 1 86 ? -1.568 -2.849 -0.598 1.00 84.62 86 GLN A O 1
ATOM 711 N N . LYS A 1 87 ? -1.556 -1.169 0.909 1.00 84.81 87 LYS A N 1
ATOM 712 C CA . LYS A 1 87 ? -2.945 -1.329 1.331 1.00 84.81 87 LYS A CA 1
ATOM 713 C C . LYS A 1 87 ? -3.901 -1.118 0.155 1.00 84.81 87 LYS A C 1
ATOM 715 O O . LYS A 1 87 ? -4.747 -1.970 -0.073 1.00 84.81 87 LYS A O 1
ATOM 720 N N . TYR A 1 88 ? -3.714 -0.054 -0.625 1.00 85.38 88 TYR A N 1
ATOM 721 C CA . TYR A 1 88 ? -4.512 0.224 -1.823 1.00 85.38 88 TYR A CA 1
ATOM 722 C C . TYR A 1 88 ? -4.396 -0.871 -2.884 1.00 85.38 88 TYR A C 1
ATOM 724 O O . TYR A 1 88 ? -5.414 -1.342 -3.380 1.00 85.38 88 TYR A O 1
ATOM 732 N N . GLY A 1 89 ? -3.181 -1.345 -3.172 1.00 78.50 89 GLY A N 1
ATOM 733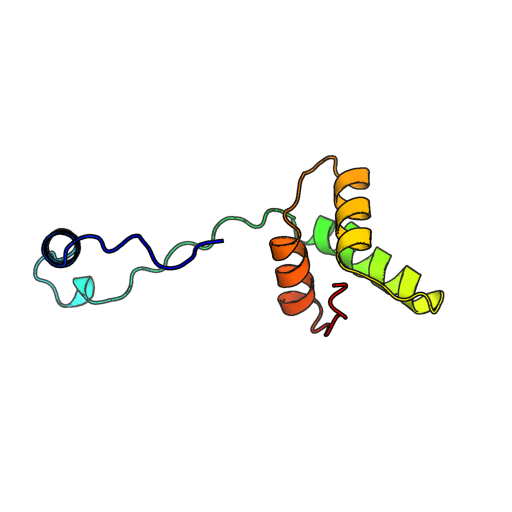 C CA . GLY A 1 89 ? -2.971 -2.461 -4.096 1.00 78.50 89 GLY A CA 1
ATOM 734 C C . GLY A 1 89 ? -3.688 -3.744 -3.661 1.00 78.50 89 GLY A C 1
ATOM 735 O O . GLY A 1 89 ? -4.232 -4.462 -4.496 1.00 78.50 89 GLY A O 1
ATOM 736 N N . LYS A 1 90 ? -3.733 -4.018 -2.352 1.00 78.19 90 LYS A N 1
ATOM 737 C CA . LYS A 1 90 ? -4.422 -5.192 -1.805 1.00 78.19 90 LYS A CA 1
ATOM 738 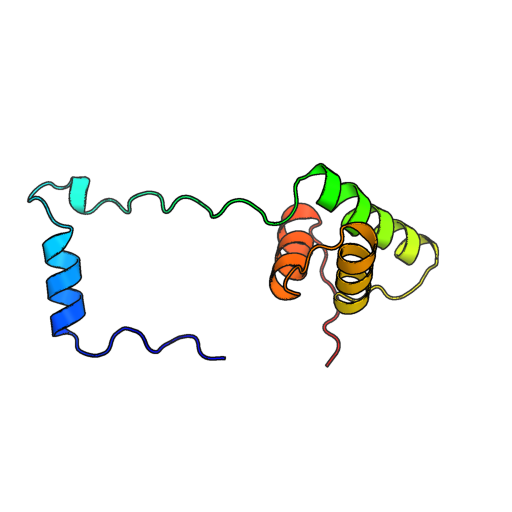C C . LYS A 1 90 ? -5.946 -5.036 -1.799 1.00 78.19 90 LYS A C 1
ATOM 740 O O . LYS A 1 90 ? -6.642 -5.965 -2.182 1.00 78.19 90 LYS A O 1
ATOM 745 N N . GLU A 1 91 ? -6.450 -3.893 -1.336 1.00 76.88 91 GLU A N 1
ATOM 746 C CA . GLU A 1 91 ? -7.888 -3.651 -1.143 1.00 76.88 91 GLU A CA 1
ATOM 747 C C . GLU A 1 91 ? -8.636 -3.412 -2.456 1.00 76.88 91 GLU A C 1
ATOM 749 O O . GLU A 1 91 ? -9.736 -3.925 -2.620 1.00 76.88 91 GLU A O 1
ATOM 754 N N . GLU A 1 92 ? -8.055 -2.651 -3.384 1.00 70.19 92 GLU A N 1
ATOM 755 C CA . GLU A 1 92 ? -8.752 -2.215 -4.605 1.00 70.19 92 GLU A CA 1
ATOM 756 C C . GLU A 1 92 ? -8.432 -3.090 -5.816 1.00 70.19 92 GLU A C 1
ATOM 758 O O . GLU A 1 92 ? -9.214 -3.160 -6.758 1.00 70.19 92 GLU A O 1
ATOM 763 N N . CYS A 1 93 ? -7.271 -3.748 -5.814 1.00 61.72 93 CYS A N 1
ATOM 764 C CA . CYS A 1 93 ? -6.757 -4.407 -7.013 1.00 61.72 93 CYS A CA 1
ATOM 765 C C . CYS A 1 93 ? -6.700 -5.934 -6.868 1.00 61.72 93 CYS A C 1
ATOM 767 O O . CYS A 1 93 ? -6.474 -6.625 -7.856 1.00 61.72 93 CYS A O 1
ATOM 769 N N . GLY A 1 94 ? -6.854 -6.474 -5.649 1.00 64.69 94 GLY A N 1
ATOM 770 C CA . GLY A 1 94 ? -6.681 -7.909 -5.385 1.00 64.69 94 GLY A CA 1
ATOM 771 C C . GLY A 1 94 ? -5.291 -8.434 -5.767 1.00 64.69 94 GLY A C 1
ATOM 772 O O . GLY A 1 94 ? -5.122 -9.622 -6.022 1.00 64.69 94 GLY A O 1
ATOM 773 N N . LEU A 1 95 ? -4.300 -7.543 -5.859 1.00 64.69 95 LEU A N 1
ATOM 774 C CA . LEU A 1 95 ? -2.993 -7.864 -6.413 1.00 64.69 95 LEU A CA 1
ATOM 775 C C . LEU A 1 95 ? -2.056 -8.394 -5.318 1.00 64.69 95 LEU A C 1
ATOM 777 O O . LEU A 1 95 ? -1.856 -7.759 -4.279 1.00 64.69 95 LEU A O 1
ATOM 781 N N . GLU A 1 96 ? -1.433 -9.539 -5.590 1.00 60.62 96 GLU A N 1
ATOM 782 C CA . GLU A 1 96 ? -0.379 -10.153 -4.777 1.00 60.62 96 GLU A CA 1
ATOM 783 C C . GLU A 1 96 ? 0.992 -9.726 -5.329 1.00 60.62 96 GLU A C 1
ATOM 785 O O . GLU A 1 96 ? 1.538 -10.307 -6.265 1.00 60.62 96 GLU A O 1
ATOM 790 N N . TRP A 1 97 ? 1.547 -8.649 -4.783 1.00 68.69 97 TRP A N 1
ATOM 791 C CA . TRP A 1 97 ? 2.808 -8.074 -5.252 1.00 68.69 97 TRP A CA 1
ATOM 792 C C . TRP A 1 97 ? 4.023 -8.687 -4.556 1.00 68.69 97 TRP A C 1
ATOM 794 O O . TRP A 1 97 ? 3.997 -8.972 -3.356 1.00 68.69 97 TRP A O 1
ATOM 804 N N . LYS A 1 98 ? 5.156 -8.768 -5.264 1.00 59.84 98 LYS A N 1
ATOM 805 C CA . LYS A 1 98 ? 6.423 -9.218 -4.671 1.00 59.84 98 LYS A CA 1
ATOM 806 C C . LYS A 1 98 ? 7.041 -8.139 -3.778 1.00 59.84 98 LYS A C 1
ATOM 808 O O . LYS A 1 98 ? 7.212 -6.984 -4.175 1.00 59.84 98 LYS A O 1
ATOM 813 N N . LYS A 1 99 ? 7.422 -8.534 -2.562 1.00 54.72 99 LYS A N 1
ATOM 814 C CA . LYS A 1 99 ? 8.187 -7.693 -1.637 1.00 54.72 99 LYS A CA 1
ATOM 815 C C . LYS A 1 99 ? 9.648 -7.673 -2.093 1.00 54.72 99 LYS A C 1
ATOM 817 O O . LYS A 1 99 ? 10.260 -8.730 -2.197 1.00 54.72 99 LYS A O 1
ATOM 822 N N . ILE A 1 100 ? 10.189 -6.489 -2.369 1.00 55.62 100 ILE A N 1
ATOM 823 C CA . ILE A 1 100 ? 11.632 -6.323 -2.573 1.00 55.62 100 ILE A CA 1
ATOM 824 C C . ILE A 1 100 ? 12.256 -6.163 -1.187 1.00 55.62 100 ILE A C 1
ATOM 826 O O . ILE A 1 100 ? 11.864 -5.253 -0.449 1.00 55.62 100 ILE A O 1
ATOM 830 N N . SER A 1 101 ? 13.138 -7.097 -0.834 1.00 51.94 101 SER A N 1
ATOM 831 C CA . SER A 1 101 ? 13.990 -7.042 0.359 1.00 51.94 101 SER A CA 1
ATOM 832 C C . SER A 1 101 ? 15.214 -6.175 0.105 1.00 51.94 101 SER A C 1
ATOM 834 O O . SER A 1 101 ? 15.733 -6.233 -1.032 1.00 51.94 101 SER A O 1
#

Organism: NCBI:txid392033

Secondary structure (DSSP, 8-state):
---S-----HHHHHHHHHHH--SSSGGGS----PPPPPSS-HHHHIIIIIHHHHHHHHTTPPP-HHHHHHHHHHHH-----HHHHHHHHHHHH---PPPP-

pLDDT: mean 77.05, std 13.91, range [31.72, 92.38]

Sequence (101 aa):
MNKYNKYTSGHKLIKYWYSQWDGTVESLDPKPKGCPPRTLTTNELKHYVLDFVNMMNDEFKPVNYRMVQTNVEASLNKKVPLSTIQKYGKEECGLEWKKIS

Foldseek 3Di:
DDDDDDPPDPVVVVVVLVVQDPPDPVSVDPDPPPDDPQLDDPVLCCPLPVVVVVVCVVVVHQDDLVVSQVSSCVPVVGNDDSVSSVVSCCPPPVDDHDDDD

Radius of gyration: 20.03 Å; chains: 1; bounding box: 40×26×57 Å